Protein AF-A0A7V8YPC4-F1 (afdb_monomer)

Foldseek 3Di:
DQDDQDPLLVLVLVVLVVDQWDFLVRSCVVVVHDSVVSVVSQVVCVVVVQKDWDFDPDPDPDGTTTIIHGDPVNVVVVPVVVVVVVVVVLVVQCVPPNPVSSVVVVVVVVVVVVVVVVVVDDDPPPPPPDDDDD

Mean predicted aligned error: 14.41 Å

Structure (mmCIF, N/CA/C/O backbone):
data_AF-A0A7V8YPC4-F1
#
_entry.id   AF-A0A7V8YPC4-F1
#
loop_
_atom_site.group_PDB
_atom_site.id
_atom_site.type_symbol
_atom_site.label_atom_id
_atom_site.label_alt_id
_atom_site.label_comp_id
_atom_site.label_asym_id
_atom_site.label_entity_id
_atom_site.label_seq_id
_atom_site.pdbx_PDB_ins_code
_atom_site.Cartn_x
_atom_site.Cartn_y
_atom_site.Cartn_z
_atom_site.occupancy
_atom_site.B_iso_or_equiv
_atom_site.auth_seq_id
_atom_site.auth_comp_id
_atom_site.auth_asym_id
_atom_site.auth_atom_id
_atom_site.pdbx_PDB_model_num
ATOM 1 N N . MET A 1 1 ? -15.157 7.774 -13.092 1.00 34.06 1 MET A N 1
ATOM 2 C CA . MET A 1 1 ? -14.094 8.713 -12.675 1.00 34.06 1 MET A CA 1
ATOM 3 C C . MET A 1 1 ? -13.494 8.116 -11.417 1.00 34.06 1 MET A C 1
ATOM 5 O O . MET A 1 1 ? -14.238 7.964 -10.457 1.00 34.06 1 MET A O 1
ATOM 9 N N . ALA A 1 2 ?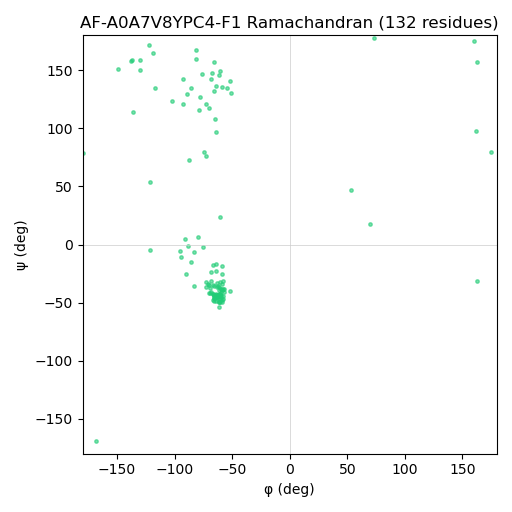 -12.252 7.629 -11.458 1.00 50.91 2 ALA A N 1
ATOM 10 C CA . ALA A 1 2 ? -11.636 7.038 -10.269 1.00 50.91 2 ALA A CA 1
ATOM 11 C C . ALA A 1 2 ? -11.486 8.134 -9.195 1.00 50.91 2 ALA A C 1
ATOM 13 O O . ALA A 1 2 ? -11.133 9.258 -9.559 1.00 50.91 2 ALA A O 1
ATOM 14 N N . PRO A 1 3 ? -11.799 7.862 -7.917 1.00 53.44 3 PRO A N 1
ATOM 15 C CA . PRO A 1 3 ? -11.668 8.864 -6.864 1.00 53.44 3 PRO A CA 1
ATOM 16 C C . PRO A 1 3 ? -10.212 9.342 -6.780 1.00 53.44 3 PRO A C 1
ATOM 18 O O . PRO A 1 3 ? -9.294 8.524 -6.819 1.00 53.44 3 PRO A O 1
ATOM 21 N N . GLU A 1 4 ? -9.987 10.654 -6.659 1.00 64.69 4 GLU A N 1
ATOM 22 C CA . GLU A 1 4 ? -8.649 11.187 -6.384 1.00 64.69 4 GLU A CA 1
ATOM 23 C C . GLU A 1 4 ? -8.200 10.721 -4.993 1.00 64.69 4 GLU A C 1
ATOM 25 O O . GLU A 1 4 ? -8.720 11.134 -3.951 1.00 64.69 4 GLU A O 1
ATOM 30 N N . VAL A 1 5 ? -7.243 9.796 -4.979 1.00 75.75 5 VAL A N 1
ATOM 31 C CA . VAL A 1 5 ? -6.633 9.267 -3.763 1.00 75.75 5 VAL A CA 1
ATOM 32 C C . VAL A 1 5 ? -5.390 10.098 -3.462 1.00 75.75 5 VAL A C 1
ATOM 34 O O . VAL A 1 5 ? -4.471 10.153 -4.269 1.00 75.75 5 VAL A O 1
ATOM 37 N N . THR A 1 6 ? -5.346 10.730 -2.290 1.00 85.25 6 THR A N 1
ATOM 38 C CA . THR A 1 6 ? -4.155 11.463 -1.832 1.00 85.25 6 THR A CA 1
ATOM 39 C C . THR A 1 6 ? -2.977 10.515 -1.589 1.00 85.25 6 THR A C 1
ATOM 41 O O . THR A 1 6 ? -3.192 9.349 -1.255 1.00 85.25 6 THR A O 1
ATOM 44 N N . ASP A 1 7 ? -1.737 11.012 -1.636 1.00 84.81 7 ASP A N 1
ATOM 45 C CA . ASP A 1 7 ? -0.530 10.202 -1.380 1.00 84.81 7 ASP A CA 1
ATOM 46 C C . ASP A 1 7 ? -0.595 9.413 -0.063 1.00 84.81 7 ASP A C 1
ATOM 48 O O . ASP A 1 7 ? -0.228 8.240 -0.003 1.00 84.81 7 ASP A O 1
ATOM 52 N N . ALA A 1 8 ? -1.128 10.018 1.002 1.00 86.50 8 ALA A N 1
ATOM 53 C CA . ALA A 1 8 ? -1.283 9.346 2.291 1.00 86.50 8 ALA A CA 1
ATOM 54 C C . ALA A 1 8 ? -2.290 8.182 2.232 1.00 86.50 8 ALA A C 1
ATOM 56 O O . ALA A 1 8 ? -2.009 7.093 2.732 1.00 86.50 8 ALA A O 1
ATOM 57 N N . LYS A 1 9 ? -3.438 8.374 1.567 1.00 90.50 9 LYS A N 1
ATOM 58 C CA . LYS A 1 9 ? -4.414 7.298 1.336 1.00 90.50 9 LYS A CA 1
ATOM 59 C C . LYS A 1 9 ? -3.847 6.222 0.408 1.00 90.50 9 LYS A C 1
ATOM 61 O O . LYS A 1 9 ? -4.123 5.042 0.610 1.00 90.50 9 LYS A O 1
ATOM 66 N N . ARG A 1 10 ? -3.021 6.605 -0.570 1.00 91.81 10 ARG A N 1
ATOM 67 C CA . ARG A 1 10 ? -2.376 5.661 -1.482 1.00 91.81 10 ARG A CA 1
ATOM 68 C C . ARG A 1 10 ? -1.393 4.756 -0.746 1.00 91.81 10 ARG A C 1
ATOM 70 O O . ARG A 1 10 ? -1.468 3.545 -0.906 1.00 91.81 10 ARG A O 1
ATOM 77 N N . ARG A 1 11 ? -0.575 5.313 0.152 1.00 92.31 11 ARG A N 1
ATOM 78 C CA . ARG A 1 11 ? 0.325 4.533 1.019 1.00 92.31 11 ARG A CA 1
ATOM 79 C C . ARG A 1 11 ? -0.424 3.516 1.891 1.00 92.31 11 ARG A C 1
ATOM 81 O O . ARG A 1 11 ? 0.063 2.400 2.061 1.00 92.31 11 ARG A O 1
ATOM 88 N N . VAL A 1 12 ? -1.608 3.870 2.404 1.00 94.81 12 VAL A N 1
ATOM 89 C CA . VAL A 1 12 ? -2.487 2.938 3.141 1.00 94.81 12 VAL A CA 1
ATOM 90 C C . VAL A 1 12 ? -2.972 1.801 2.236 1.00 94.81 12 VAL A C 1
ATOM 92 O O . VAL A 1 12 ? -2.845 0.635 2.603 1.00 94.81 12 VAL A O 1
ATOM 95 N N . LEU A 1 13 ? -3.476 2.122 1.041 1.00 93.88 13 LEU A N 1
ATOM 96 C CA . LEU A 1 13 ? -3.934 1.130 0.063 1.00 93.88 13 LEU A CA 1
ATOM 97 C C . LEU A 1 13 ? -2.808 0.181 -0.376 1.00 93.88 13 LEU A C 1
ATOM 99 O O . LEU A 1 13 ? -2.995 -1.033 -0.369 1.00 93.88 13 LEU A O 1
ATOM 103 N N . ASP A 1 14 ? -1.628 0.712 -0.702 1.00 91.56 14 ASP A N 1
ATOM 104 C CA . ASP A 1 14 ? -0.459 -0.086 -1.088 1.00 91.56 14 ASP A CA 1
ATOM 105 C C . ASP A 1 14 ? -0.027 -1.024 0.040 1.00 91.56 14 ASP A C 1
ATOM 107 O O . ASP A 1 14 ? 0.391 -2.156 -0.208 1.00 91.56 14 ASP A O 1
ATOM 111 N N . ARG A 1 15 ? -0.133 -0.572 1.295 1.00 93.75 15 ARG A N 1
ATOM 112 C CA . ARG A 1 15 ? 0.183 -1.413 2.445 1.00 93.75 15 ARG A CA 1
ATOM 113 C C . ARG A 1 15 ? -0.807 -2.563 2.595 1.00 93.75 15 ARG A C 1
ATOM 115 O O . ARG A 1 15 ? -0.362 -3.704 2.724 1.00 93.75 15 ARG A O 1
ATOM 122 N N . LEU A 1 16 ? -2.105 -2.272 2.523 1.00 93.31 16 LEU A N 1
ATOM 123 C CA . LEU A 1 16 ? -3.175 -3.270 2.572 1.00 93.31 16 LEU A CA 1
ATOM 124 C C . LEU A 1 16 ? -3.151 -4.230 1.376 1.00 93.31 16 LEU A C 1
ATOM 126 O O . LEU A 1 16 ? -3.633 -5.344 1.493 1.00 93.31 16 LEU A O 1
ATOM 130 N N . LYS A 1 17 ? -2.550 -3.856 0.241 1.00 91.69 17 LYS A N 1
ATOM 131 C CA . LYS A 1 17 ? -2.355 -4.777 -0.891 1.00 91.69 17 LYS A CA 1
ATOM 132 C C . LYS A 1 17 ? -1.351 -5.897 -0.599 1.00 91.69 17 LYS A C 1
ATOM 134 O O . LYS A 1 17 ? -1.390 -6.930 -1.261 1.00 91.69 17 LYS A O 1
ATOM 139 N N . ARG A 1 18 ? -0.436 -5.687 0.352 1.00 89.75 18 ARG A N 1
ATOM 140 C CA . ARG A 1 18 ? 0.660 -6.617 0.680 1.00 89.75 18 ARG A CA 1
ATOM 141 C C . ARG A 1 18 ? 0.348 -7.565 1.840 1.00 89.75 18 ARG A C 1
ATOM 143 O O . ARG A 1 18 ? 1.190 -8.396 2.159 1.00 89.75 18 ARG A O 1
ATOM 150 N N . VAL A 1 19 ? -0.794 -7.407 2.505 1.00 87.25 19 VAL A N 1
ATOM 151 C CA . VAL A 1 19 ? -1.234 -8.240 3.638 1.00 87.25 19 VAL A CA 1
ATOM 152 C C . VAL A 1 19 ? -2.711 -8.564 3.508 1.00 87.25 19 VAL A C 1
ATOM 154 O O . VAL A 1 19 ? -3.453 -7.810 2.895 1.00 87.25 19 VAL A O 1
ATOM 157 N N . ASP A 1 20 ? -3.150 -9.640 4.153 1.00 84.00 20 ASP A N 1
ATOM 158 C CA . ASP A 1 20 ? -4.559 -10.057 4.142 1.00 84.00 20 ASP A CA 1
ATOM 159 C C . ASP A 1 20 ? -5.469 -9.188 5.035 1.00 84.00 20 ASP A C 1
ATOM 161 O O . ASP A 1 20 ? -6.683 -9.371 5.067 1.00 84.00 20 ASP A O 1
ATOM 165 N N . GLY A 1 21 ? -4.895 -8.212 5.741 1.00 91.31 21 GLY A N 1
ATOM 166 C CA . GLY A 1 21 ? -5.609 -7.246 6.565 1.00 91.31 21 GLY A CA 1
ATOM 167 C C . GLY A 1 21 ? -4.680 -6.552 7.557 1.00 91.31 21 GLY A C 1
ATOM 168 O O . GLY A 1 21 ? -3.612 -7.065 7.896 1.00 91.31 21 GLY A O 1
ATOM 169 N N . ALA A 1 22 ? -5.067 -5.366 8.023 1.00 94.81 22 ALA A N 1
ATOM 170 C CA . ALA A 1 22 ? -4.335 -4.643 9.060 1.00 94.81 22 ALA A CA 1
ATOM 171 C C . ALA A 1 22 ? -5.264 -3.787 9.925 1.00 94.81 22 ALA A C 1
ATOM 173 O O . ALA A 1 22 ? -6.290 -3.281 9.477 1.00 94.81 22 ALA A O 1
ATOM 174 N N . THR A 1 23 ? -4.884 -3.581 11.177 1.00 95.44 23 THR A N 1
ATOM 175 C CA . THR A 1 23 ? -5.534 -2.626 12.076 1.00 95.44 23 THR A CA 1
ATOM 176 C C . THR A 1 23 ? -5.025 -1.207 11.814 1.00 95.44 23 THR A C 1
ATOM 178 O O . THR A 1 23 ? -3.930 -0.998 11.289 1.00 95.44 23 THR A O 1
ATOM 181 N N . ALA A 1 24 ? -5.794 -0.198 12.236 1.00 95.31 24 ALA A N 1
ATOM 182 C CA . ALA A 1 24 ? -5.350 1.196 12.148 1.00 95.31 24 ALA A CA 1
ATOM 183 C C . ALA A 1 24 ? -4.043 1.446 12.927 1.00 95.31 24 ALA A C 1
ATOM 185 O O . ALA A 1 24 ? -3.220 2.244 12.485 1.00 9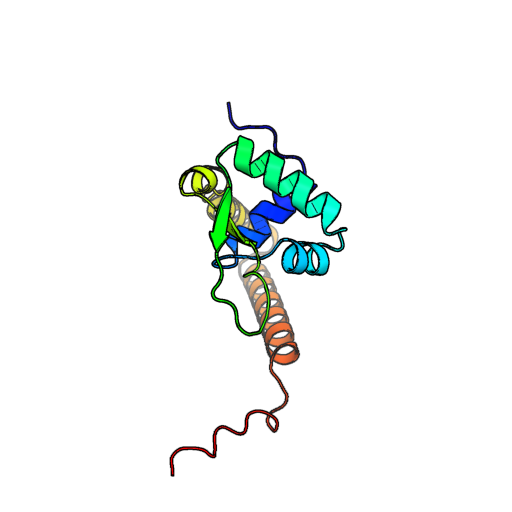5.31 24 ALA A O 1
ATOM 186 N N . ALA A 1 25 ? -3.840 0.749 14.050 1.00 94.38 25 ALA A N 1
ATOM 187 C CA . ALA A 1 25 ? -2.622 0.828 14.852 1.00 94.38 25 ALA A CA 1
ATOM 188 C C . ALA A 1 25 ? -1.398 0.281 14.100 1.00 94.38 25 ALA A C 1
ATOM 190 O O . ALA A 1 25 ? -0.383 0.967 14.020 1.00 94.38 25 ALA A O 1
ATOM 191 N N . GLU A 1 26 ? -1.514 -0.905 13.493 1.00 94.75 26 GLU A N 1
ATOM 192 C CA . GLU A 1 26 ? -0.442 -1.511 12.685 1.00 94.75 26 GLU A CA 1
ATOM 193 C C . GLU A 1 26 ? -0.057 -0.598 11.511 1.00 94.75 26 GLU A C 1
ATOM 195 O O . GLU A 1 26 ? 1.113 -0.267 11.322 1.00 94.75 26 GLU A O 1
ATOM 200 N N . LEU A 1 27 ? -1.056 -0.096 10.778 1.00 95.88 27 LEU A N 1
ATOM 201 C CA . LEU A 1 27 ? -0.849 0.843 9.675 1.00 95.88 27 LEU A CA 1
ATOM 202 C C . LEU A 1 27 ? -0.190 2.154 10.132 1.00 95.88 27 LEU A C 1
ATOM 204 O O . LEU A 1 27 ? 0.655 2.696 9.424 1.00 95.88 27 LEU A O 1
ATOM 208 N N . ALA A 1 28 ? -0.559 2.675 11.302 1.00 95.44 28 ALA A N 1
ATOM 209 C CA . ALA A 1 28 ? 0.014 3.900 11.854 1.00 95.44 28 ALA A CA 1
ATOM 210 C C . ALA A 1 28 ? 1.497 3.736 12.200 1.00 95.44 28 ALA A C 1
ATOM 212 O O . ALA A 1 28 ? 2.310 4.579 11.812 1.00 95.44 28 ALA A O 1
ATOM 213 N N . THR A 1 29 ? 1.849 2.633 12.864 1.00 94.62 29 THR A N 1
ATOM 214 C CA . THR A 1 29 ? 3.238 2.298 13.190 1.00 94.62 29 THR A CA 1
ATOM 215 C C . THR A 1 29 ? 4.085 2.183 11.929 1.00 94.62 29 THR A C 1
ATOM 217 O O . THR A 1 29 ? 5.131 2.820 11.835 1.00 94.62 29 THR A O 1
ATOM 220 N N . GLU A 1 30 ? 3.624 1.427 10.935 1.00 92.94 30 GLU A N 1
ATOM 221 C CA . GLU A 1 30 ? 4.402 1.178 9.720 1.00 92.94 30 GLU A CA 1
ATOM 222 C C . GLU A 1 30 ? 4.527 2.399 8.803 1.00 92.94 30 GLU A C 1
ATOM 224 O O . GLU A 1 30 ? 5.550 2.594 8.147 1.00 92.94 30 GLU A O 1
ATOM 229 N N . LEU A 1 31 ? 3.492 3.240 8.736 1.00 91.19 31 LEU A N 1
ATOM 230 C CA . LEU A 1 31 ? 3.491 4.419 7.869 1.00 91.19 31 LEU A CA 1
ATOM 231 C C . LEU A 1 31 ? 4.075 5.668 8.543 1.00 91.19 31 LEU A C 1
ATOM 233 O O . LEU A 1 31 ? 4.164 6.706 7.876 1.00 91.19 31 LEU A O 1
ATOM 237 N N . ALA A 1 32 ? 4.487 5.563 9.813 1.00 93.38 32 ALA A N 1
ATOM 238 C CA . ALA A 1 32 ? 4.915 6.672 10.667 1.00 93.38 32 ALA A CA 1
ATOM 239 C C . ALA A 1 32 ? 3.865 7.800 10.729 1.00 93.38 32 ALA A C 1
ATOM 241 O O . ALA A 1 32 ? 4.171 8.982 10.567 1.00 93.38 32 ALA A O 1
ATOM 242 N N . LEU A 1 33 ? 2.602 7.418 10.934 1.00 93.75 33 LEU A N 1
ATOM 243 C CA . LEU A 1 33 ? 1.454 8.317 11.061 1.00 93.75 33 LEU A CA 1
ATOM 244 C C . LEU A 1 33 ? 0.803 8.157 12.434 1.00 93.75 33 LEU A C 1
ATOM 246 O O . LEU A 1 33 ? 1.027 7.180 13.144 1.00 93.75 33 LEU A O 1
ATOM 250 N N . THR A 1 34 ? -0.050 9.107 12.814 1.00 96.81 34 THR A N 1
ATOM 251 C CA . THR A 1 34 ? -0.899 8.916 13.992 1.00 96.81 34 THR A CA 1
ATOM 252 C C . THR A 1 34 ? -2.047 7.970 13.658 1.00 96.81 34 THR A C 1
ATOM 254 O O . THR A 1 34 ? -2.591 7.984 12.552 1.00 96.81 34 THR A O 1
ATOM 257 N N . GLU A 1 35 ? -2.480 7.181 14.639 1.00 95.81 35 GLU A N 1
ATOM 258 C CA . GLU A 1 35 ? -3.618 6.277 14.455 1.00 95.81 35 GLU A CA 1
ATOM 259 C C . GLU A 1 35 ? -4.906 7.038 14.093 1.00 95.81 35 GLU A C 1
ATOM 261 O O . GLU A 1 35 ? -5.725 6.554 13.316 1.00 95.81 35 GLU A O 1
ATOM 266 N N . ALA A 1 36 ? -5.074 8.262 14.606 1.00 95.56 36 ALA A N 1
ATOM 267 C CA . ALA A 1 36 ? -6.187 9.138 14.247 1.00 95.56 36 ALA A CA 1
ATOM 268 C C . ALA A 1 36 ? -6.160 9.544 12.761 1.00 95.56 36 ALA A C 1
ATOM 270 O O . ALA A 1 36 ? -7.193 9.478 12.097 1.00 95.56 36 ALA A O 1
ATOM 271 N N . ALA A 1 37 ? -4.987 9.903 12.223 1.00 94.81 37 ALA A N 1
ATOM 272 C CA . ALA A 1 37 ? -4.840 10.234 10.805 1.00 94.81 37 ALA A CA 1
ATOM 273 C C . ALA A 1 37 ? -5.130 9.019 9.912 1.00 94.81 37 ALA A C 1
ATOM 275 O O . ALA A 1 37 ? -5.852 9.128 8.921 1.00 94.81 37 ALA A O 1
ATOM 276 N N . VAL A 1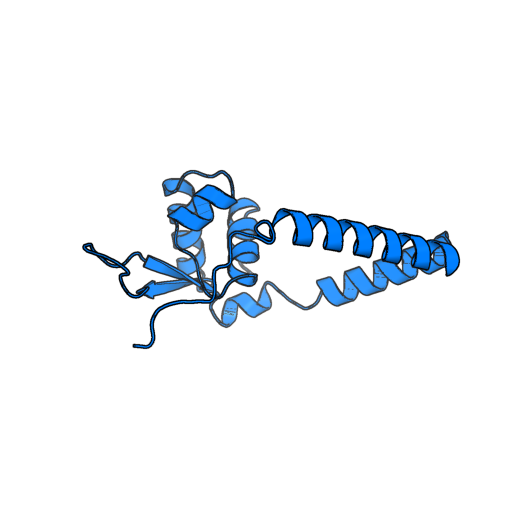 38 ? -4.633 7.841 10.297 1.00 97.00 38 VAL A N 1
ATOM 277 C CA . VAL A 1 38 ? -4.907 6.592 9.576 1.00 97.00 38 VAL A CA 1
ATOM 278 C C . VAL A 1 38 ? -6.397 6.251 9.593 1.00 97.00 38 VAL A C 1
ATOM 280 O O . VAL A 1 38 ? -6.941 5.938 8.537 1.00 97.00 38 VAL A O 1
ATOM 283 N N . ARG A 1 39 ? -7.086 6.376 10.737 1.00 96.44 39 ARG A N 1
ATOM 284 C CA . ARG A 1 39 ? -8.546 6.184 10.807 1.00 96.44 39 ARG A CA 1
ATOM 285 C C . ARG A 1 39 ? -9.288 7.130 9.866 1.00 96.44 39 ARG A C 1
ATOM 287 O O . ARG A 1 39 ? -10.093 6.664 9.075 1.00 96.44 39 ARG A O 1
ATOM 294 N N . GLN A 1 40 ? -8.947 8.419 9.861 1.00 96.69 40 GLN A N 1
ATOM 295 C CA . GLN A 1 40 ? -9.559 9.388 8.947 1.00 96.69 40 GLN A CA 1
ATOM 296 C C . GLN A 1 40 ? -9.347 9.010 7.470 1.00 96.69 40 GLN A C 1
ATOM 298 O O . GLN A 1 40 ? -10.240 9.178 6.635 1.00 96.69 40 GLN A O 1
ATOM 303 N N . HIS A 1 41 ? -8.164 8.500 7.121 1.00 96.38 41 HIS A N 1
ATOM 304 C CA . HIS A 1 41 ? -7.897 8.004 5.773 1.00 96.38 41 HIS A CA 1
ATOM 305 C C . HIS A 1 41 ? -8.728 6.766 5.438 1.00 96.38 41 HIS A C 1
ATOM 307 O O . HIS A 1 41 ? -9.327 6.735 4.364 1.00 96.38 41 HIS A O 1
ATOM 313 N N . LEU A 1 42 ? -8.796 5.793 6.347 1.00 96.94 42 LEU A N 1
ATOM 314 C CA . LEU A 1 42 ? -9.573 4.564 6.192 1.00 96.94 42 LEU A CA 1
ATOM 315 C C . LEU A 1 42 ? -11.072 4.847 6.070 1.00 96.94 42 LEU A C 1
ATOM 317 O O . LEU A 1 42 ? -11.701 4.315 5.165 1.00 96.94 42 LEU A O 1
ATOM 321 N N . ASP A 1 43 ? -11.619 5.750 6.882 1.00 96.31 43 ASP A N 1
ATOM 322 C CA . ASP A 1 43 ? -13.019 6.176 6.796 1.00 96.31 43 ASP A CA 1
ATOM 323 C C . ASP A 1 43 ? -13.319 6.798 5.424 1.00 96.31 43 ASP A C 1
ATOM 325 O O . ASP A 1 43 ? -14.317 6.484 4.776 1.00 96.31 43 ASP A O 1
ATOM 329 N N . GLY A 1 44 ? -12.410 7.642 4.927 1.00 94.94 44 GLY A N 1
ATOM 330 C CA . GLY A 1 44 ? -12.524 8.202 3.585 1.00 94.94 44 GLY A CA 1
ATOM 331 C C . GLY A 1 44 ? -12.402 7.151 2.477 1.00 94.94 44 GLY A C 1
ATOM 332 O O . GLY A 1 44 ? -13.055 7.282 1.448 1.00 94.94 44 GLY A O 1
ATOM 333 N N . LEU A 1 45 ? -11.560 6.132 2.640 1.00 95.12 45 LEU A N 1
ATOM 334 C CA . LEU A 1 45 ? -11.404 5.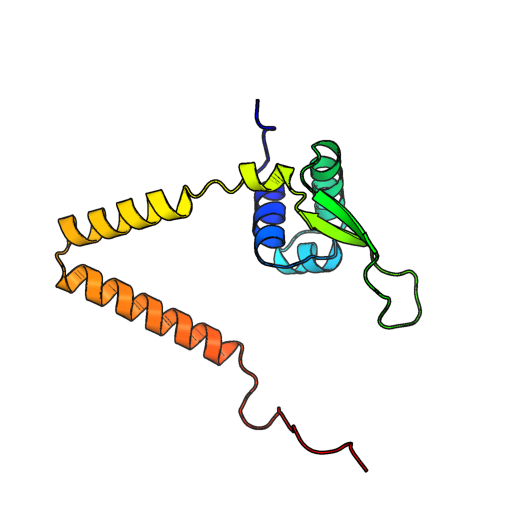043 1.669 1.00 95.12 45 LEU A CA 1
ATOM 335 C C . LEU A 1 45 ? -12.614 4.097 1.673 1.00 95.12 45 LEU A C 1
ATOM 337 O O . LEU A 1 45 ? -13.042 3.646 0.613 1.00 95.12 45 LEU A O 1
ATOM 341 N N . GLU A 1 46 ? -13.196 3.843 2.841 1.00 96.31 46 GLU A N 1
ATOM 342 C CA . GLU A 1 46 ? -14.404 3.037 3.014 1.00 96.31 46 GLU A CA 1
ATOM 343 C C . GLU A 1 46 ? -15.619 3.714 2.387 1.00 96.31 46 GLU A C 1
ATOM 345 O O . GLU A 1 46 ? -16.376 3.068 1.669 1.00 96.31 46 GLU A O 1
ATOM 350 N N . ALA A 1 47 ? -15.765 5.030 2.573 1.00 94.19 47 ALA A N 1
ATOM 351 C CA . ALA A 1 47 ? -16.814 5.811 1.921 1.00 94.19 47 ALA A CA 1
ATOM 352 C C . ALA A 1 47 ? -16.736 5.738 0.383 1.00 94.19 47 ALA A C 1
ATOM 354 O O . ALA A 1 47 ? -17.748 5.884 -0.296 1.00 94.19 47 ALA A O 1
ATOM 355 N N . ASN A 1 48 ? -15.543 5.479 -0.166 1.00 91.62 48 ASN A N 1
ATOM 356 C CA . ASN A 1 48 ? -15.320 5.242 -1.594 1.00 91.62 48 ASN A CA 1
ATOM 357 C C . ASN A 1 48 ? -15.405 3.753 -1.987 1.00 91.62 48 ASN A C 1
ATOM 359 O O . ASN A 1 48 ? -15.122 3.405 -3.130 1.00 91.62 48 ASN A O 1
ATOM 363 N N . GLY A 1 49 ? -15.757 2.864 -1.056 1.00 94.19 49 GLY A N 1
ATOM 364 C CA . GLY A 1 49 ? -15.881 1.426 -1.288 1.00 94.19 49 GLY A CA 1
ATOM 365 C C . GLY A 1 49 ? -14.554 0.704 -1.533 1.00 94.19 49 GLY A C 1
ATOM 366 O O . GLY A 1 49 ? -14.571 -0.403 -2.062 1.00 94.19 49 GLY A O 1
ATOM 367 N N . LEU A 1 50 ? -13.411 1.305 -1.183 1.00 94.25 50 LEU A N 1
ATOM 368 C CA . LEU A 1 50 ? -12.074 0.764 -1.473 1.00 94.25 50 LEU A CA 1
ATOM 369 C C . LEU A 1 50 ? -11.533 -0.144 -0.364 1.00 94.25 50 LEU A C 1
ATOM 371 O O . LEU A 1 50 ? -10.701 -1.017 -0.609 1.00 94.25 50 LEU A O 1
ATOM 375 N N . VAL A 1 51 ? -12.000 0.054 0.862 1.00 96.38 51 VAL A N 1
ATOM 376 C CA . VAL A 1 51 ? -11.666 -0.797 2.007 1.00 96.38 51 VAL A CA 1
ATOM 377 C C . VAL A 1 51 ? -12.937 -1.211 2.729 1.00 96.38 51 VAL A C 1
ATOM 379 O O . VAL A 1 51 ? -13.974 -0.563 2.596 1.00 96.38 51 VAL A O 1
ATOM 382 N N . THR A 1 52 ? -12.852 -2.289 3.494 1.00 96.19 52 THR A N 1
ATOM 383 C CA . THR A 1 52 ? -13.936 -2.771 4.348 1.00 96.19 52 THR A CA 1
ATOM 384 C C . THR A 1 52 ? -13.428 -3.027 5.762 1.00 96.19 52 THR A C 1
ATOM 386 O O . THR A 1 52 ? -12.249 -3.341 5.950 1.00 96.19 52 THR A O 1
ATOM 389 N N . ARG A 1 53 ? -14.317 -2.866 6.747 1.00 94.94 53 ARG A N 1
ATOM 390 C CA . ARG A 1 53 ? -14.072 -3.209 8.149 1.00 94.94 53 ARG A CA 1
ATOM 391 C C . ARG A 1 53 ? -14.480 -4.658 8.403 1.00 94.94 53 ARG A C 1
ATOM 393 O O . ARG A 1 53 ? -15.607 -5.045 8.110 1.00 94.94 53 ARG A O 1
ATOM 400 N N . GLY A 1 54 ? -13.582 -5.421 9.006 1.00 89.06 54 GLY A N 1
ATOM 401 C CA . GLY A 1 54 ? -13.818 -6.759 9.529 1.00 89.06 54 GLY A CA 1
ATOM 402 C C . GLY A 1 54 ? -13.502 -6.848 11.019 1.00 89.06 54 GLY A C 1
ATOM 403 O O . GLY A 1 54 ? -12.952 -5.927 11.632 1.00 89.06 54 GLY A O 1
ATOM 404 N N . GLU A 1 55 ? -13.853 -7.985 11.607 1.00 80.00 55 GLU A N 1
ATOM 405 C CA . GLU A 1 55 ? -13.472 -8.333 12.971 1.00 80.00 55 GLU A CA 1
ATOM 406 C C . GLU A 1 55 ? -12.311 -9.325 12.923 1.00 80.00 55 GLU A C 1
ATOM 408 O O . GLU A 1 55 ? -12.439 -10.402 12.340 1.00 80.00 55 GLU A O 1
ATOM 413 N N . ARG A 1 56 ? -11.187 -8.988 13.564 1.00 77.12 56 ARG A N 1
ATOM 414 C CA . ARG A 1 56 ? -10.101 -9.951 13.776 1.00 77.12 56 ARG A CA 1
ATOM 415 C C . ARG A 1 56 ? -10.384 -10.750 15.050 1.00 77.12 56 ARG A C 1
ATOM 417 O O . ARG A 1 56 ? -10.703 -10.128 16.065 1.00 77.12 56 ARG A O 1
ATOM 424 N N . PRO A 1 57 ? -10.228 -12.088 15.062 1.00 68.75 57 PRO A N 1
ATOM 425 C CA . PRO A 1 57 ? -10.373 -12.881 16.279 1.00 68.75 57 PRO A CA 1
ATOM 426 C C . PRO A 1 57 ? -9.525 -12.307 17.420 1.00 68.75 57 PRO A C 1
ATOM 428 O O . PRO A 1 57 ? -8.341 -12.015 17.248 1.00 68.75 57 PRO A O 1
ATOM 431 N N . ALA A 1 58 ? -10.133 -12.116 18.590 1.00 64.31 58 ALA A N 1
ATOM 432 C CA . ALA A 1 58 ? -9.428 -11.554 19.732 1.00 64.31 58 ALA A CA 1
ATOM 433 C C . ALA A 1 58 ? -8.394 -12.556 20.270 1.00 64.31 58 ALA A C 1
ATOM 435 O O . ALA A 1 58 ? -8.755 -13.612 20.783 1.00 64.31 58 ALA A O 1
ATOM 436 N N . SER A 1 59 ? -7.110 -12.197 20.229 1.00 65.94 59 SER A N 1
ATOM 437 C CA . SER A 1 59 ? -6.029 -12.996 20.832 1.00 65.94 59 SER A CA 1
ATOM 438 C C . SER A 1 59 ? -5.904 -12.819 22.360 1.00 65.94 59 SER A C 1
ATOM 440 O O . SER A 1 59 ? -4.959 -13.324 22.961 1.00 65.94 59 SER A O 1
ATOM 442 N N . GLY A 1 60 ? -6.825 -12.097 23.017 1.00 69.44 60 GLY A N 1
ATOM 443 C CA . GLY A 1 60 ? -6.766 -11.782 24.451 1.00 69.44 60 GLY A CA 1
ATOM 444 C C . GLY A 1 60 ? -8.063 -11.182 25.014 1.00 69.44 60 GLY A C 1
ATOM 445 O O . GLY A 1 60 ? -9.100 -11.189 24.355 1.00 69.44 60 GLY A O 1
ATOM 446 N N . ARG A 1 61 ? -8.027 -10.654 26.250 1.00 58.66 61 ARG A N 1
ATOM 447 C CA . ARG A 1 61 ? -9.182 -9.962 26.863 1.00 58.66 61 ARG A CA 1
ATOM 448 C C . ARG A 1 61 ? -9.306 -8.536 26.322 1.00 58.66 61 ARG A C 1
ATOM 450 O O . ARG A 1 61 ? -8.446 -7.705 26.592 1.00 58.66 61 ARG A O 1
ATOM 457 N N . GLY A 1 62 ? -10.398 -8.246 25.620 1.00 69.81 62 GLY A N 1
ATOM 458 C CA . GLY A 1 62 ? -10.734 -6.913 25.114 1.00 69.81 62 GLY A CA 1
ATOM 459 C C . GLY A 1 62 ? -11.747 -6.977 23.973 1.00 69.81 62 GLY A C 1
ATOM 460 O O . GLY A 1 62 ? -12.108 -8.065 23.524 1.00 69.81 62 GLY A O 1
ATOM 461 N N . ARG A 1 63 ? -12.212 -5.813 23.500 1.00 69.75 63 ARG A N 1
ATOM 462 C CA . ARG A 1 63 ? -12.982 -5.745 22.251 1.00 69.75 63 ARG A CA 1
ATOM 463 C C . ARG A 1 63 ? -12.053 -6.146 21.096 1.00 69.75 63 ARG A C 1
ATOM 465 O O . ARG A 1 63 ? -10.941 -5.615 21.046 1.00 69.75 63 ARG A O 1
ATOM 472 N N . PRO A 1 64 ? -12.480 -7.040 20.189 1.00 75.00 64 PRO A N 1
ATOM 473 C CA . PRO A 1 64 ? -11.687 -7.380 19.017 1.00 75.00 64 PRO A CA 1
ATOM 474 C C . PRO A 1 64 ? -11.327 -6.108 18.230 1.00 75.00 64 PRO A C 1
ATOM 476 O O . PRO A 1 64 ? -12.193 -5.237 18.068 1.00 75.00 64 PRO A O 1
ATOM 479 N N . PRO A 1 65 ? -10.069 -5.942 17.787 1.00 83.31 65 PRO A N 1
ATOM 480 C CA . PRO A 1 65 ? -9.691 -4.784 16.996 1.00 83.31 65 PRO A CA 1
ATOM 481 C C . PRO A 1 65 ? -10.366 -4.838 15.621 1.00 83.31 65 PRO A C 1
ATOM 483 O O . PRO A 1 65 ? -10.588 -5.912 15.061 1.00 83.31 65 PRO A O 1
ATOM 486 N N . VAL A 1 66 ? -10.678 -3.658 15.078 1.00 90.75 66 VAL A N 1
ATOM 487 C CA . VAL A 1 66 ? -11.194 -3.534 13.711 1.00 90.75 66 VAL A CA 1
ATOM 488 C C . VAL A 1 66 ? -10.055 -3.806 12.740 1.00 90.75 66 VAL A C 1
ATOM 490 O O . VAL A 1 66 ? -9.039 -3.102 12.751 1.00 90.75 66 VAL A O 1
ATOM 493 N N . GLU A 1 67 ? -10.246 -4.814 11.904 1.00 94.88 67 GLU A N 1
ATOM 494 C CA . GLU A 1 67 ? -9.365 -5.130 10.793 1.00 94.88 67 GLU A CA 1
ATOM 495 C C . GLU A 1 67 ? -9.855 -4.434 9.532 1.00 94.88 67 GLU A C 1
ATOM 497 O O . GLU A 1 67 ? -11.055 -4.314 9.295 1.00 94.88 67 GLU A O 1
ATOM 502 N N . TRP A 1 68 ? -8.918 -3.958 8.729 1.00 96.38 68 TRP A N 1
ATOM 503 C CA . TRP A 1 68 ? -9.185 -3.315 7.457 1.00 96.38 68 TRP A CA 1
ATOM 504 C C . TRP A 1 68 ? -8.563 -4.132 6.340 1.00 96.38 68 TRP A C 1
ATOM 506 O O . TRP A 1 68 ? -7.403 -4.528 6.439 1.00 96.38 68 TRP A O 1
ATOM 516 N N . ALA A 1 69 ? -9.322 -4.343 5.271 1.00 95.62 69 ALA A N 1
ATOM 517 C CA . ALA A 1 69 ? -8.875 -5.052 4.079 1.00 95.62 69 ALA A CA 1
ATOM 518 C C . ALA A 1 69 ? -9.351 -4.333 2.813 1.00 95.62 69 ALA A C 1
ATOM 520 O O . ALA A 1 69 ? -10.308 -3.553 2.849 1.00 95.62 69 ALA A O 1
ATOM 521 N N . LEU A 1 70 ? -8.678 -4.593 1.690 1.00 94.81 70 LEU A N 1
ATOM 522 C CA . LEU A 1 70 ? -9.114 -4.105 0.384 1.00 94.81 70 LEU A CA 1
ATOM 523 C C . LEU A 1 70 ? -10.412 -4.796 -0.039 1.00 94.81 70 LEU A C 1
ATOM 525 O O . LEU A 1 70 ? -10.591 -5.997 0.161 1.00 94.81 70 LEU A O 1
ATOM 529 N N . THR A 1 71 ? -11.304 -4.045 -0.675 1.00 94.25 71 THR A N 1
ATOM 530 C CA . THR A 1 71 ? -12.454 -4.632 -1.369 1.00 94.25 71 THR A CA 1
ATOM 531 C C . THR A 1 71 ? -12.050 -5.137 -2.753 1.00 94.25 71 THR A C 1
ATOM 533 O O . THR A 1 71 ? -11.002 -4.774 -3.292 1.00 94.25 71 THR A O 1
ATOM 536 N N . ALA A 1 72 ? -12.926 -5.920 -3.389 1.00 87.75 72 ALA A N 1
ATOM 537 C CA . ALA A 1 72 ? -12.735 -6.325 -4.780 1.00 87.75 72 ALA A CA 1
ATOM 538 C C . ALA A 1 72 ? -12.599 -5.115 -5.728 1.00 87.75 72 ALA A C 1
ATOM 540 O O . ALA A 1 72 ? -11.749 -5.137 -6.615 1.00 87.75 72 ALA A O 1
ATOM 541 N N . VAL A 1 73 ? -13.366 -4.042 -5.491 1.00 85.31 73 VAL A N 1
ATOM 542 C CA . VAL A 1 73 ? -13.356 -2.804 -6.295 1.00 85.31 73 VAL A CA 1
ATOM 543 C C . VAL A 1 73 ? -11.993 -2.112 -6.249 1.00 85.31 73 VAL A C 1
ATOM 545 O O . VAL A 1 73 ? -11.528 -1.587 -7.258 1.00 85.31 73 VAL A O 1
ATOM 548 N N . ALA A 1 74 ? -11.295 -2.163 -5.111 1.00 86.12 74 ALA A N 1
ATOM 549 C CA . ALA A 1 74 ? -9.961 -1.580 -5.005 1.00 86.12 74 ALA A CA 1
ATOM 550 C C . ALA A 1 74 ? -8.921 -2.260 -5.905 1.00 86.12 74 ALA A C 1
ATOM 552 O O . ALA A 1 74 ? -7.888 -1.653 -6.172 1.00 86.12 74 ALA A O 1
ATOM 553 N N . SER A 1 75 ? -9.182 -3.467 -6.419 1.00 76.81 75 SER A N 1
ATOM 554 C CA . SER A 1 75 ? -8.283 -4.154 -7.360 1.00 76.81 75 SER A CA 1
ATOM 555 C C . SER A 1 75 ? -8.028 -3.334 -8.627 1.00 76.81 75 SER A C 1
ATOM 557 O O . SER A 1 75 ? -6.917 -3.357 -9.147 1.00 76.81 75 SER A O 1
ATOM 559 N N . GLU A 1 76 ? -9.001 -2.534 -9.073 1.00 79.62 76 GLU A N 1
ATOM 560 C CA . GLU A 1 76 ? -8.853 -1.631 -10.224 1.00 79.62 76 GLU A CA 1
ATOM 561 C C . GLU A 1 76 ? -7.859 -0.484 -9.975 1.00 79.62 76 GLU A C 1
ATOM 563 O O . GLU A 1 76 ? -7.374 0.126 -10.926 1.00 79.62 76 GLU A O 1
ATOM 568 N N . LEU A 1 77 ? -7.527 -0.191 -8.709 1.00 77.38 77 LEU A N 1
ATOM 569 C CA . LEU A 1 77 ? -6.483 0.770 -8.327 1.00 77.38 77 LEU A CA 1
ATOM 570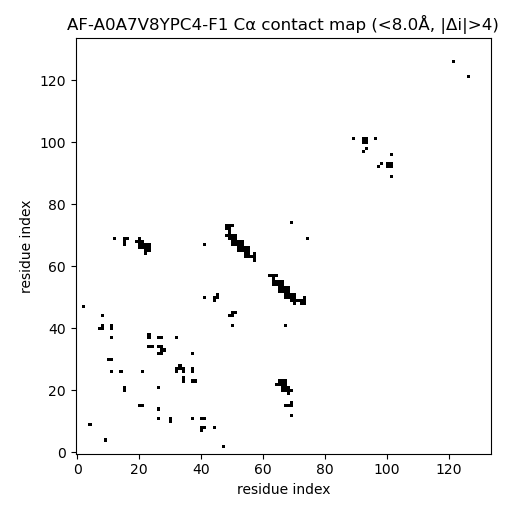 C C . LEU A 1 77 ? -5.077 0.163 -8.341 1.00 77.38 77 LEU A C 1
ATOM 572 O O . LEU A 1 77 ? -4.093 0.886 -8.153 1.00 77.38 77 LEU A O 1
ATOM 576 N N . PHE A 1 78 ? -4.974 -1.145 -8.555 1.00 75.19 78 PHE A N 1
ATOM 577 C CA . PHE A 1 78 ? -3.719 -1.861 -8.752 1.00 75.19 78 PHE A CA 1
ATOM 578 C C . PHE A 1 78 ? -3.732 -2.567 -10.113 1.00 75.19 78 PHE A C 1
ATOM 580 O O . PHE A 1 78 ? -3.533 -3.781 -10.161 1.00 75.19 78 PHE A O 1
ATOM 587 N N . PRO A 1 79 ? -3.993 -1.845 -11.224 1.00 62.31 79 PRO A N 1
ATOM 588 C CA . PRO A 1 79 ? -3.831 -2.441 -12.536 1.00 62.31 79 PRO A CA 1
ATOM 589 C C . PRO A 1 79 ? -2.363 -2.847 -12.689 1.00 62.31 79 PRO A C 1
ATOM 591 O O . PRO A 1 79 ? -1.486 -2.174 -12.139 1.00 62.31 79 PRO A O 1
ATOM 594 N N . ASP A 1 80 ? -2.101 -3.905 -13.453 1.00 56.56 80 ASP A N 1
ATOM 595 C CA . ASP A 1 80 ? -0.781 -4.506 -13.724 1.00 56.56 80 ASP A CA 1
ATOM 596 C C . ASP A 1 80 ? 0.242 -3.563 -14.405 1.00 56.56 80 ASP A C 1
ATOM 598 O O . ASP A 1 80 ? 1.230 -4.000 -14.981 1.00 56.56 80 ASP A O 1
ATOM 602 N N . ARG A 1 81 ? 0.091 -2.240 -14.275 1.00 51.75 81 ARG A N 1
ATOM 603 C CA . ARG A 1 81 ? 1.061 -1.227 -14.710 1.00 51.75 81 ARG A CA 1
ATOM 604 C C . ARG A 1 81 ? 2.426 -1.379 -14.045 1.00 51.75 81 ARG A C 1
ATOM 606 O O . ARG A 1 81 ? 3.392 -0.806 -14.529 1.00 51.75 81 ARG A O 1
ATOM 613 N N . HIS A 1 82 ? 2.529 -2.104 -12.927 1.00 54.59 82 HIS A N 1
ATOM 614 C CA . HIS A 1 82 ? 3.835 -2.503 -12.403 1.00 54.59 82 HIS A CA 1
ATOM 615 C C . HIS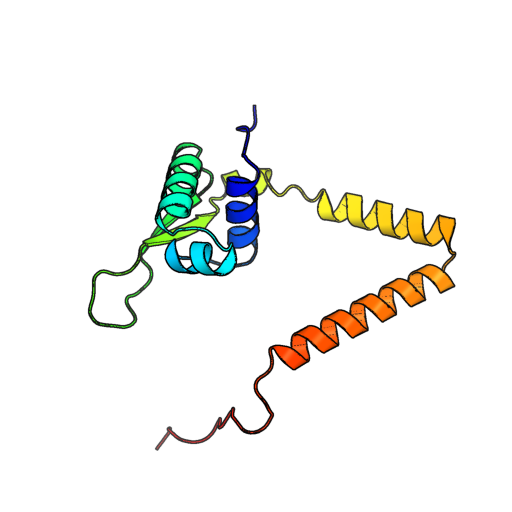 A 1 82 ? 4.507 -3.548 -13.292 1.00 54.59 82 HIS A C 1
ATOM 617 O O . HIS A 1 82 ? 5.719 -3.471 -13.440 1.00 54.59 82 HIS A O 1
ATOM 623 N N . GLY A 1 83 ? 3.762 -4.465 -13.912 1.00 59.88 83 GLY A N 1
ATOM 624 C CA . GLY A 1 83 ? 4.302 -5.362 -14.929 1.00 59.88 83 GLY A CA 1
ATOM 625 C C . GLY A 1 83 ? 4.819 -4.566 -16.121 1.00 59.88 83 GLY A C 1
ATOM 626 O O . GLY A 1 83 ? 6.003 -4.656 -16.427 1.00 59.88 83 GLY A O 1
ATOM 627 N N . ASP A 1 84 ? 3.979 -3.702 -16.693 1.00 62.88 84 ASP A N 1
ATOM 628 C CA . ASP A 1 84 ? 4.338 -2.915 -17.882 1.00 62.88 84 ASP A CA 1
ATOM 629 C C . ASP A 1 84 ? 5.541 -1.993 -17.628 1.00 62.88 84 ASP A C 1
ATOM 631 O O . ASP A 1 84 ? 6.532 -2.063 -18.348 1.00 62.88 84 ASP A O 1
ATOM 635 N N . LEU A 1 85 ? 5.533 -1.214 -16.538 1.00 70.38 85 LEU A N 1
ATOM 636 C CA . LEU A 1 85 ? 6.670 -0.360 -16.173 1.00 70.38 85 LEU A CA 1
ATOM 637 C C . LEU A 1 85 ? 7.940 -1.169 -15.865 1.00 70.38 85 LEU A C 1
ATOM 639 O O . LEU A 1 85 ? 9.045 -0.724 -16.168 1.00 70.38 85 LEU A O 1
ATOM 643 N N . THR A 1 86 ? 7.812 -2.344 -15.241 1.00 77.62 86 THR A N 1
ATOM 644 C CA . THR A 1 86 ? 8.974 -3.204 -14.962 1.00 77.62 86 THR A CA 1
ATOM 645 C C . THR A 1 86 ? 9.567 -3.740 -16.256 1.00 77.62 86 THR A C 1
ATOM 647 O O . THR A 1 86 ? 10.785 -3.734 -16.410 1.00 77.62 86 THR A O 1
ATOM 650 N N . VAL A 1 87 ? 8.719 -4.168 -17.193 1.00 83.81 87 VAL A N 1
ATOM 651 C CA . VAL A 1 87 ? 9.138 -4.623 -18.521 1.00 83.81 87 VAL A CA 1
ATOM 652 C C . VAL A 1 87 ? 9.823 -3.481 -19.272 1.00 83.81 87 VAL A C 1
ATOM 654 O O . VAL A 1 87 ? 10.960 -3.653 -19.707 1.00 83.81 87 VAL A O 1
ATOM 657 N N . GLU A 1 88 ? 9.211 -2.297 -19.321 1.00 80.62 88 GLU A N 1
ATOM 658 C CA . GLU A 1 88 ? 9.794 -1.101 -19.944 1.00 80.62 88 GLU A CA 1
ATOM 659 C C . GLU A 1 88 ? 11.151 -0.725 -19.325 1.00 80.62 88 GLU A C 1
ATOM 661 O O . GLU A 1 88 ? 12.094 -0.382 -20.039 1.00 80.62 88 GLU A O 1
ATOM 666 N N . LEU A 1 89 ? 11.296 -0.824 -18.000 1.00 86.38 89 LEU A N 1
ATOM 667 C CA . LEU A 1 89 ? 12.556 -0.535 -17.315 1.00 86.38 89 LEU A CA 1
ATOM 668 C C . LEU A 1 89 ? 13.636 -1.584 -17.618 1.00 86.38 89 LEU A C 1
ATOM 670 O O . LEU A 1 89 ? 14.791 -1.220 -17.841 1.00 86.38 89 LEU A O 1
ATOM 674 N N . ILE A 1 90 ? 13.278 -2.871 -17.648 1.00 90.38 90 ILE A N 1
ATOM 675 C CA . ILE A 1 90 ? 14.194 -3.958 -18.027 1.00 90.38 90 ILE A CA 1
ATOM 676 C C . ILE A 1 90 ? 14.685 -3.750 -19.462 1.00 90.38 90 ILE A C 1
ATOM 678 O O . ILE A 1 90 ? 15.882 -3.875 -19.729 1.00 90.38 90 ILE A O 1
ATOM 682 N N . GLU A 1 91 ? 13.785 -3.398 -20.379 1.00 93.38 91 GLU A N 1
ATOM 683 C CA . GLU A 1 91 ? 14.135 -3.078 -21.762 1.00 93.38 91 GLU A CA 1
ATOM 684 C C . GLU A 1 91 ? 15.028 -1.836 -21.851 1.00 93.38 91 GLU A C 1
ATOM 686 O O . GLU A 1 91 ? 16.039 -1.860 -22.551 1.00 93.38 91 GLU A O 1
ATOM 691 N N . ALA A 1 92 ? 14.728 -0.772 -21.102 1.00 88.44 92 ALA A N 1
ATOM 692 C CA . ALA A 1 92 ? 15.552 0.435 -21.067 1.00 88.44 92 ALA A CA 1
ATOM 693 C C . ALA A 1 92 ? 16.980 0.152 -20.570 1.00 88.44 92 ALA A C 1
ATOM 695 O O . ALA A 1 92 ? 17.947 0.630 -21.166 1.00 88.44 92 ALA A O 1
ATOM 696 N N . VAL A 1 93 ? 17.130 -0.660 -19.518 1.00 93.38 93 VAL A N 1
ATOM 697 C CA . VAL A 1 93 ? 18.439 -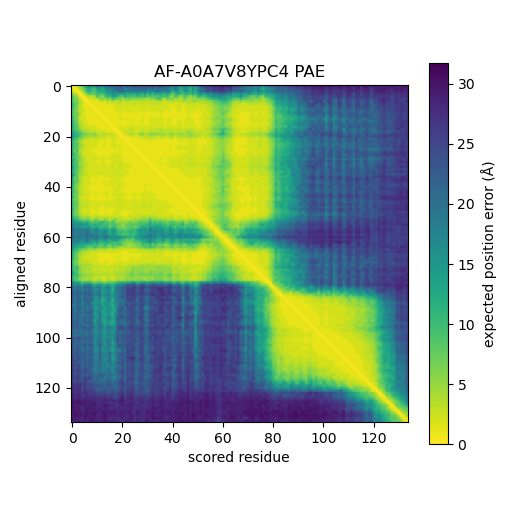1.081 -18.993 1.00 93.38 93 VAL A CA 1
ATOM 698 C C . VAL A 1 93 ? 19.189 -1.930 -20.017 1.00 93.38 93 VAL A C 1
ATOM 700 O O . VAL A 1 93 ? 20.357 -1.653 -20.287 1.00 93.38 93 VAL A O 1
ATOM 703 N N . ARG A 1 94 ? 18.520 -2.911 -20.638 1.00 95.69 94 ARG A N 1
ATOM 704 C CA . ARG A 1 94 ? 19.102 -3.752 -21.697 1.00 95.69 94 ARG A CA 1
ATOM 705 C C . ARG A 1 94 ? 19.597 -2.909 -22.872 1.00 95.69 94 ARG A C 1
ATOM 707 O O . ARG A 1 94 ? 20.710 -3.110 -23.346 1.00 95.69 94 ARG A O 1
ATOM 714 N N . ASN A 1 95 ? 18.801 -1.936 -23.308 1.00 92.94 95 ASN A N 1
ATOM 715 C CA . ASN A 1 95 ? 19.135 -1.065 -24.433 1.00 92.94 95 ASN A CA 1
ATOM 716 C C . ASN A 1 95 ? 20.284 -0.098 -24.111 1.00 92.94 95 ASN A C 1
ATOM 718 O O . ASN A 1 95 ? 21.113 0.172 -24.976 1.00 92.94 95 ASN A O 1
ATOM 722 N N . ALA A 1 96 ? 20.344 0.429 -22.885 1.00 93.62 96 ALA A N 1
ATOM 723 C CA . ALA A 1 96 ? 21.360 1.403 -22.488 1.00 93.62 96 ALA A CA 1
ATOM 724 C C . ALA A 1 96 ? 22.695 0.762 -22.071 1.00 93.62 96 ALA A C 1
ATOM 726 O O . ALA A 1 96 ? 23.749 1.346 -22.316 1.00 93.62 96 ALA A O 1
ATOM 727 N N . LEU A 1 97 ? 22.656 -0.406 -21.418 1.00 93.56 97 LEU A N 1
ATOM 728 C CA . LEU A 1 97 ? 23.809 -1.024 -20.747 1.00 93.56 97 LEU A CA 1
ATOM 729 C C . LEU A 1 97 ? 24.158 -2.429 -21.273 1.00 93.56 97 LEU A C 1
ATOM 731 O O . LEU A 1 97 ? 25.165 -2.999 -20.852 1.00 93.56 97 LEU A O 1
ATOM 735 N N . GLY A 1 98 ? 23.360 -2.984 -22.188 1.00 94.19 98 GLY A N 1
ATOM 736 C CA . GLY A 1 98 ? 23.521 -4.344 -22.705 1.00 94.19 98 GLY A CA 1
ATOM 737 C C . GLY A 1 98 ? 23.109 -5.430 -21.705 1.00 94.19 98 GLY A C 1
ATOM 738 O O . GLY A 1 98 ? 22.746 -5.151 -20.561 1.00 94.19 98 GLY A O 1
ATOM 739 N N . GLU A 1 99 ? 23.189 -6.694 -22.133 1.00 95.50 99 GLU A N 1
ATOM 740 C CA . GLU A 1 99 ? 22.835 -7.846 -21.284 1.00 95.50 99 GLU A CA 1
ATOM 741 C C . GLU A 1 99 ? 23.695 -7.941 -20.027 1.00 95.50 99 GLU A C 1
ATOM 743 O O . GLU A 1 99 ? 23.170 -8.152 -18.942 1.00 95.50 99 GLU A O 1
ATOM 748 N N . GLU A 1 100 ? 25.005 -7.711 -20.151 1.00 94.38 100 GLU A N 1
ATOM 749 C CA . GLU A 1 100 ? 25.924 -7.777 -19.010 1.00 94.38 100 GLU A CA 1
ATOM 750 C C . GLU A 1 100 ? 25.593 -6.704 -17.954 1.00 94.38 100 GLU A C 1
ATOM 752 O O . GLU A 1 100 ? 25.751 -6.917 -16.753 1.00 94.38 100 GLU A O 1
ATOM 757 N N . GLY A 1 101 ? 25.113 -5.534 -18.391 1.00 92.75 101 GLY A N 1
ATOM 758 C CA . GLY A 1 101 ? 24.637 -4.483 -17.496 1.00 92.75 101 GLY A CA 1
ATOM 759 C C . GLY A 1 101 ? 23.333 -4.860 -16.797 1.00 92.75 101 GLY A C 1
ATOM 760 O O . GLY A 1 101 ? 23.192 -4.625 -15.598 1.00 92.75 101 GLY A O 1
ATOM 761 N N . LEU A 1 102 ? 22.400 -5.478 -17.524 1.00 96.12 102 LEU A N 1
ATOM 762 C CA . LEU A 1 102 ? 21.151 -5.981 -16.955 1.00 96.12 102 LEU A CA 1
ATOM 763 C C . LEU A 1 102 ? 21.409 -7.081 -15.914 1.00 96.12 102 LEU A C 1
ATOM 765 O O . LEU A 1 102 ? 20.838 -7.029 -14.827 1.00 96.12 102 LEU A O 1
ATOM 769 N N . GLU A 1 103 ? 22.296 -8.027 -16.215 1.00 95.31 103 GLU A N 1
ATOM 770 C CA . GLU A 1 103 ? 22.657 -9.135 -15.325 1.00 95.31 103 GLU A CA 1
ATOM 771 C C . GLU A 1 103 ? 23.232 -8.614 -13.998 1.00 95.31 103 GLU A C 1
ATOM 773 O O . GLU A 1 103 ? 22.736 -8.960 -12.928 1.00 95.31 103 GLU A O 1
ATOM 778 N N . LYS A 1 104 ? 24.142 -7.631 -14.054 1.00 95.00 104 LYS A N 1
ATOM 779 C CA . LYS A 1 104 ? 24.678 -6.955 -12.855 1.00 95.00 104 LYS A CA 1
ATOM 780 C C . LYS A 1 104 ? 23.602 -6.272 -12.007 1.00 95.00 104 LYS A C 1
ATOM 782 O O . LYS A 1 104 ? 23.695 -6.269 -10.780 1.00 95.00 104 LYS A O 1
ATOM 787 N N . VAL A 1 105 ? 22.595 -5.663 -12.638 1.00 93.00 105 VAL A N 1
ATOM 788 C CA . VAL A 1 105 ? 21.477 -5.023 -11.922 1.00 93.00 105 VAL A CA 1
ATOM 789 C C . VAL A 1 105 ? 20.608 -6.070 -11.224 1.00 93.00 105 VAL A C 1
ATOM 791 O O . VAL A 1 105 ? 20.199 -5.861 -10.079 1.00 93.00 105 VAL A O 1
ATOM 794 N N . VAL A 1 106 ? 20.343 -7.198 -11.888 1.00 92.38 106 VAL A N 1
ATOM 795 C CA . VAL A 1 106 ? 19.585 -8.319 -11.315 1.00 92.38 106 VAL A CA 1
ATOM 796 C C . VAL A 1 106 ? 20.335 -8.936 -10.133 1.00 92.38 106 VAL A C 1
ATOM 798 O O . VAL A 1 106 ? 19.733 -9.115 -9.073 1.00 92.38 106 VAL A O 1
ATOM 801 N N . ASP A 1 107 ? 21.639 -9.170 -10.266 1.00 94.38 107 ASP A N 1
ATOM 802 C CA . ASP A 1 107 ? 22.479 -9.716 -9.194 1.00 94.38 107 ASP A CA 1
ATOM 803 C C . ASP A 1 107 ? 22.502 -8.794 -7.971 1.00 94.38 107 ASP A C 1
ATOM 805 O O . ASP A 1 107 ? 22.217 -9.221 -6.851 1.00 94.38 107 ASP A O 1
ATOM 809 N N . ALA A 1 108 ? 22.725 -7.493 -8.180 1.00 92.12 108 ALA A N 1
ATOM 810 C CA . ALA A 1 108 ? 22.714 -6.516 -7.093 1.00 92.12 108 ALA A CA 1
ATOM 811 C C . ALA A 1 108 ? 21.359 -6.474 -6.361 1.00 92.12 108 ALA A C 1
ATOM 813 O O . ALA A 1 108 ? 21.305 -6.347 -5.134 1.00 92.12 108 ALA A O 1
ATOM 814 N N . ARG A 1 109 ? 20.249 -6.601 -7.099 1.00 89.69 109 ARG A N 1
ATOM 815 C CA . ARG A 1 109 ? 18.897 -6.680 -6.528 1.00 89.69 109 ARG A CA 1
ATOM 816 C C . ARG A 1 109 ? 18.724 -7.954 -5.698 1.00 89.69 109 ARG A C 1
ATOM 818 O O . ARG A 1 109 ? 18.162 -7.881 -4.603 1.00 89.69 109 ARG A O 1
ATOM 825 N N . ALA A 1 110 ? 19.185 -9.096 -6.205 1.00 86.31 110 ALA A N 1
ATOM 826 C CA . ALA A 1 110 ? 19.113 -10.381 -5.517 1.00 86.31 110 ALA A CA 1
ATOM 827 C C . ALA 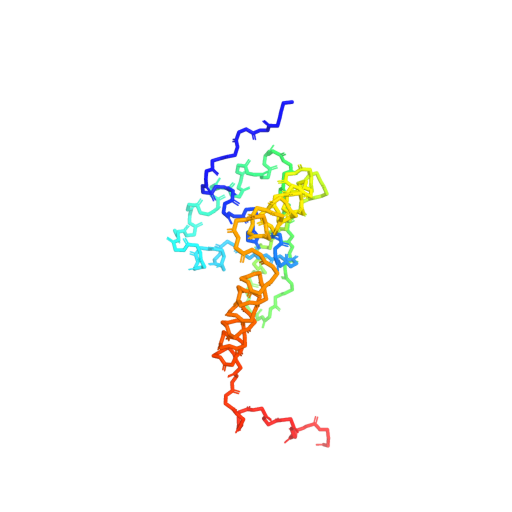A 1 110 ? 19.910 -10.359 -4.206 1.00 86.31 110 ALA A C 1
ATOM 829 O O . ALA A 1 110 ? 19.385 -10.766 -3.168 1.00 86.31 110 ALA A O 1
ATOM 830 N N . ASP A 1 111 ? 21.116 -9.794 -4.223 1.00 90.31 111 ASP A N 1
ATOM 831 C CA . ASP A 1 111 ? 21.964 -9.637 -3.040 1.00 90.31 111 ASP A CA 1
ATOM 832 C C . ASP A 1 111 ? 21.310 -8.756 -1.970 1.00 90.31 111 ASP A C 1
ATOM 834 O O . ASP A 1 111 ? 21.278 -9.118 -0.790 1.00 90.31 111 ASP A O 1
ATOM 838 N N . GLN A 1 112 ? 20.721 -7.623 -2.370 1.00 81.88 112 GLN A N 1
ATOM 839 C CA . GLN A 1 112 ? 19.969 -6.755 -1.458 1.00 81.88 112 GLN A CA 1
ATOM 840 C C . GLN A 1 112 ? 18.765 -7.475 -0.843 1.00 81.88 112 GLN A C 1
ATOM 842 O O . GLN A 1 112 ? 18.510 -7.354 0.357 1.00 81.88 112 GLN A O 1
ATOM 847 N N . GLN A 1 113 ? 18.030 -8.240 -1.652 1.00 75.25 113 GLN A N 1
ATOM 848 C CA . GLN A 1 113 ? 16.876 -9.007 -1.195 1.00 75.25 113 GLN A CA 1
ATOM 849 C C . GLN A 1 113 ? 17.301 -10.072 -0.170 1.00 75.25 113 GLN A C 1
ATOM 851 O O . GLN A 1 113 ? 16.684 -10.199 0.887 1.00 75.25 113 GLN A O 1
ATOM 856 N N . LEU A 1 114 ? 18.390 -10.796 -0.446 1.00 84.06 114 LEU A N 1
ATOM 857 C CA . LEU A 1 114 ? 18.998 -11.771 0.463 1.00 84.06 114 LEU A CA 1
ATOM 858 C C . LEU A 1 114 ? 19.456 -11.133 1.776 1.00 84.06 114 LEU A C 1
ATOM 860 O O . LEU A 1 114 ? 19.248 -11.713 2.842 1.00 84.06 114 LEU A O 1
ATOM 864 N N . ALA A 1 115 ? 20.067 -9.951 1.712 1.00 80.19 115 ALA A N 1
ATOM 865 C CA . ALA A 1 115 ? 20.488 -9.211 2.895 1.00 80.19 115 ALA A CA 1
ATOM 866 C C . ALA A 1 115 ? 19.289 -8.806 3.766 1.00 80.19 115 ALA A C 1
ATOM 868 O O . ALA A 1 115 ? 19.329 -9.021 4.977 1.00 80.19 115 ALA A O 1
ATOM 869 N N . SER A 1 116 ? 18.210 -8.302 3.156 1.00 73.44 116 SER A N 1
ATOM 870 C CA . SER A 1 116 ? 16.968 -7.973 3.869 1.00 73.44 116 SER A CA 1
ATOM 871 C C . SER A 1 116 ? 16.358 -9.211 4.525 1.00 73.44 116 SER A C 1
ATOM 873 O O . SER A 1 116 ? 16.112 -9.205 5.725 1.00 73.44 116 SER A O 1
ATOM 875 N N . TYR A 1 117 ? 16.210 -10.313 3.781 1.00 71.31 117 TYR A N 1
ATOM 876 C CA . TYR A 1 117 ? 15.681 -11.561 4.339 1.00 71.31 117 TYR A CA 1
ATOM 877 C C . TYR A 1 117 ? 16.518 -12.082 5.509 1.00 71.31 117 TYR A C 1
ATOM 879 O O . TYR A 1 117 ? 15.964 -12.564 6.490 1.00 71.31 117 TYR A O 1
ATOM 887 N N . ARG A 1 118 ? 17.849 -11.986 5.439 1.00 73.69 118 ARG A N 1
ATOM 888 C CA . ARG A 1 118 ? 18.731 -12.395 6.544 1.00 73.69 118 ARG A CA 1
ATOM 889 C C . ARG A 1 118 ? 18.619 -11.491 7.768 1.00 73.69 118 ARG A C 1
ATOM 891 O O . ARG A 1 118 ? 18.820 -11.987 8.868 1.00 73.69 118 ARG A O 1
ATOM 898 N N . ALA A 1 119 ? 18.329 -10.206 7.585 1.00 71.62 119 ALA A N 1
ATOM 899 C CA . ALA A 1 119 ? 18.110 -9.277 8.689 1.00 71.62 119 ALA A CA 1
ATOM 900 C C . ALA A 1 119 ? 16.766 -9.527 9.396 1.00 71.62 119 ALA A C 1
ATOM 902 O O . ALA A 1 119 ? 16.677 -9.353 10.608 1.00 71.62 119 ALA A O 1
ATOM 903 N N . ASP A 1 120 ? 15.756 -9.978 8.648 1.00 71.06 120 ASP A N 1
ATOM 904 C CA . ASP A 1 120 ? 14.417 -10.278 9.168 1.00 71.06 120 ASP A CA 1
ATOM 905 C C . ASP A 1 120 ? 14.295 -11.706 9.737 1.00 71.06 120 ASP A C 1
ATOM 907 O O . ASP A 1 120 ? 13.346 -12.018 10.462 1.00 71.06 120 ASP A O 1
ATOM 911 N N . LEU A 1 121 ? 15.251 -12.591 9.429 1.00 65.38 121 LEU A N 1
ATOM 912 C CA . LEU A 1 121 ? 15.332 -13.924 10.019 1.00 65.38 121 LEU A CA 1
ATOM 913 C C . LEU A 1 121 ? 15.914 -13.841 11.442 1.00 65.38 121 LEU A C 1
ATOM 915 O O . LEU A 1 121 ? 17.020 -13.325 11.621 1.00 65.38 121 LEU A O 1
ATOM 919 N N . PRO A 1 122 ? 15.236 -14.398 12.464 1.00 57.31 122 PRO A N 1
ATOM 920 C CA . PRO A 1 122 ? 15.828 -14.528 13.789 1.00 57.31 122 PRO A CA 1
ATOM 921 C C . PRO A 1 122 ? 17.078 -15.413 13.711 1.00 57.31 122 PRO A C 1
ATOM 923 O O . PRO A 1 122 ? 17.139 -16.358 12.916 1.00 57.31 122 PRO A O 1
ATOM 926 N N . ALA A 1 123 ? 18.085 -15.104 14.533 1.00 57.19 123 ALA A N 1
ATOM 927 C CA . ALA A 1 123 ? 19.344 -15.839 14.551 1.00 57.19 123 ALA A CA 1
ATOM 928 C C . ALA A 1 123 ? 19.092 -17.356 14.693 1.00 57.19 123 ALA A C 1
ATOM 930 O O . ALA A 1 123 ? 18.207 -17.759 15.461 1.00 57.19 123 ALA A O 1
ATOM 931 N N . PRO A 1 124 ? 19.852 -18.219 13.985 1.00 53.78 124 PRO A N 1
ATOM 932 C CA . PRO A 1 124 ? 19.732 -19.663 14.139 1.00 53.78 124 PRO A CA 1
ATOM 933 C C . PRO A 1 124 ? 20.141 -20.039 15.570 1.00 53.78 124 PRO A C 1
ATOM 935 O O . PRO A 1 124 ? 21.319 -20.123 15.905 1.00 53.78 124 PRO A O 1
ATOM 938 N N . GLY A 1 125 ? 19.125 -20.182 16.420 1.00 55.50 125 GLY A N 1
ATOM 939 C CA . GLY A 1 125 ? 19.233 -20.328 17.870 1.00 55.50 125 GLY A CA 1
ATOM 940 C C . GLY A 1 125 ? 17.914 -20.041 18.600 1.00 55.50 125 GLY A C 1
ATOM 941 O O . GLY A 1 125 ? 17.622 -20.715 19.582 1.00 55.50 125 GLY A O 1
ATOM 942 N N . ASP A 1 126 ? 17.073 -19.140 18.072 1.00 53.84 126 ASP A N 1
ATOM 943 C CA . ASP A 1 126 ? 15.803 -18.758 18.725 1.00 53.84 126 ASP A CA 1
ATOM 944 C C . ASP A 1 126 ? 14.572 -19.543 18.238 1.00 53.84 126 ASP A C 1
ATOM 946 O O . ASP A 1 126 ? 13.519 -19.528 18.877 1.00 53.84 126 ASP A O 1
ATOM 950 N N . ALA A 1 127 ? 14.691 -20.314 17.154 1.00 54.44 127 ALA A N 1
ATOM 951 C CA . ALA A 1 127 ? 13.644 -21.233 16.713 1.00 54.44 127 ALA A CA 1
ATOM 952 C C . ALA A 1 127 ? 13.792 -22.602 17.403 1.00 54.44 127 ALA A C 1
ATOM 954 O O . ALA A 1 127 ? 14.182 -23.594 16.786 1.00 54.44 127 ALA A O 1
ATOM 955 N N . THR A 1 128 ? 13.468 -22.686 18.697 1.00 50.78 128 THR A N 1
ATOM 956 C CA . THR A 1 128 ? 13.273 -23.985 19.365 1.00 50.78 128 THR A CA 1
ATOM 957 C C . THR A 1 128 ? 11.939 -24.603 18.933 1.00 50.78 128 THR A C 1
ATOM 959 O O . THR A 1 128 ? 10.940 -24.589 19.648 1.00 50.78 128 THR A O 1
ATOM 962 N N . LEU A 1 129 ? 11.923 -25.207 17.743 1.00 57.03 129 LEU A N 1
ATOM 963 C CA . LEU A 1 129 ? 10.917 -26.197 17.345 1.00 57.03 129 LEU A CA 1
ATOM 964 C C . LEU A 1 129 ? 11.194 -27.504 18.098 1.00 57.03 129 LEU A C 1
ATOM 966 O O . LEU A 1 129 ? 11.769 -28.451 17.572 1.00 57.03 129 LEU A O 1
ATOM 970 N N . GLY A 1 130 ? 10.830 -27.540 19.378 1.00 56.94 130 GLY A N 1
ATOM 971 C CA . GLY A 1 130 ? 11.019 -28.737 20.184 1.00 56.94 130 GLY A CA 1
ATOM 972 C C . GLY A 1 130 ? 10.655 -28.546 21.643 1.00 56.94 130 GLY A C 1
ATOM 973 O O . GLY A 1 130 ? 11.545 -28.372 22.466 1.00 56.94 130 GLY A O 1
ATOM 974 N N . ARG A 1 131 ? 9.351 -28.600 21.951 1.00 52.97 131 ARG A N 1
ATOM 975 C CA . ARG A 1 131 ? 8.764 -29.353 23.081 1.00 52.97 131 ARG A CA 1
ATOM 976 C C . ARG A 1 131 ? 7.359 -28.835 23.386 1.00 52.97 131 ARG A C 1
ATOM 978 O O . ARG A 1 131 ? 7.216 -27.863 24.121 1.00 52.97 131 ARG A O 1
ATOM 985 N N . ARG A 1 132 ? 6.349 -29.536 22.857 1.00 50.97 132 ARG A N 1
ATOM 986 C CA . ARG A 1 132 ? 5.077 -29.883 23.529 1.00 50.97 132 ARG A CA 1
ATOM 987 C C . ARG A 1 132 ? 4.187 -30.696 22.585 1.00 50.97 132 ARG A C 1
ATOM 989 O O . ARG A 1 132 ? 3.238 -30.184 22.009 1.00 50.97 132 ARG A O 1
ATOM 996 N N . VAL A 1 133 ? 4.507 -31.981 22.466 1.00 51.16 133 VAL A N 1
ATOM 997 C CA . VAL A 1 133 ? 3.489 -33.036 22.395 1.00 51.16 133 VAL A CA 1
ATOM 998 C C . VAL A 1 133 ? 3.997 -34.144 23.317 1.00 51.16 133 VAL A C 1
ATOM 1000 O O . VAL A 1 133 ? 5.087 -34.670 23.090 1.00 51.16 133 VAL A O 1
ATOM 1003 N N . GLY A 1 134 ? 3.267 -34.384 24.405 1.00 42.69 134 GLY A N 1
ATOM 1004 C CA . GLY A 1 134 ? 3.647 -35.233 25.535 1.00 42.69 134 GLY A CA 1
ATOM 1005 C C . GLY A 1 134 ? 3.073 -34.674 26.822 1.00 42.69 134 GLY A C 1
ATOM 1006 O O . GLY A 1 134 ? 3.705 -33.737 27.358 1.00 42.69 134 GLY A O 1
#

Solvent-accessible surface area (backbone atoms only — not comparable to full-atom values): 7957 Å² total; per-residue (Å²): 131,82,78,88,69,51,73,72,48,44,55,52,52,60,53,35,71,76,43,95,50,43,34,46,61,60,51,8,64,76,68,76,48,51,46,68,59,40,43,56,41,49,54,56,34,34,78,69,52,32,33,46,84,45,80,42,84,59,94,61,96,68,81,56,55,59,24,34,28,66,32,79,70,35,49,73,78,61,57,68,58,64,56,54,52,48,52,53,50,53,50,50,40,33,73,75,52,34,67,74,43,39,50,53,54,52,51,55,50,50,53,53,50,51,52,51,53,57,70,73,44,76,63,97,78,76,78,74,88,76,88,87,86,131

Sequence (134 aa):
MAPEVTDAKRRVLDRLKRVDGATAAELATELALTEAAVRQHLDGLEANGLVTRGERPASGRGRPPVEWALTAVASELFPDRHGDLTVELIEAVRNALGEEGLEKVVDARADQQLASYRADLPAPGDATLGRRVG

Secondary structure (DSSP, 8-state):
------HHHHHHHHHHHTSS-EEHHHHHHHHT--HHHHHHHHHHHHHTTSEEEEEPPPSSSSPPPEEEEE-SGGGGGS-THHHHHHHHHHHHHHHHHHHHHHHHHHHHHHHHHHHHHHHHSPPTTS--------

Radius of gyration: 20.32 Å; Cα contacts (8 Å, |Δi|>4): 102; chains: 1; bounding box: 43×47×51 Å

Nearest PDB structures (foldseek):
  4zzl-assembly1_A  TM=7.181E-01  e=1.394E-04  Pseudomonas aeruginosa
  6pln-assembly2_B  TM=6.880E-01  e=1.225E-04  Pyrococcus furiosus
  6xjf-assembly3_C  TM=6.966E-01  e=3.228E-04  Pyrococcus furiosus DSM 3638
  2mlg-assembly1_A  TM=7.954E-01  e=6.568E-04  Fuselloviridae
  6kf9-assembly1_G  TM=6.408E-01  e=3.301E-03  Thermococcus kodakarensis KOD1

pLDDT: mean 82.11, s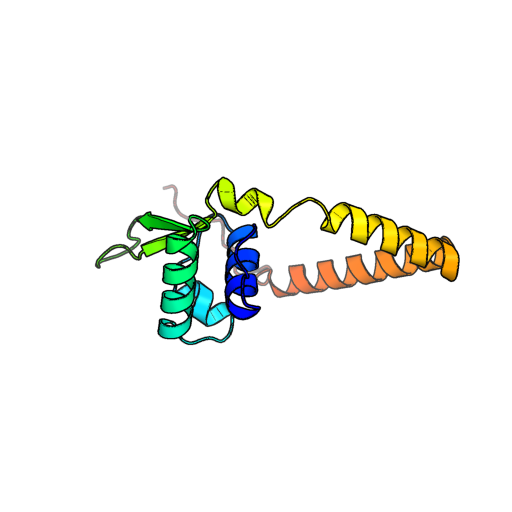td 15.52, range [34.06, 97.0]